Protein AF-A0A832N5C5-F1 (afdb_monomer_lite)

Radius of gyration: 15.68 Å; chains: 1; bounding box: 38×42×43 Å

Foldseek 3Di:
DKKKWFAALVGHIDIDDDDDDPVQWDDPDPFKIKGWPDPDPPPCVRVNRLVNPQWMKIWDADLVVLKIKIFTDGWDWDADPVRTIMIITGGPDMDIDDSPPRHRDDDPVPDDDD

Secondary structure (DSSP, 8-state):
-EEEEEE-TT--EEEEEE--STTSEEE-SSSEEEEE--TTS---HHHHHHHH--EEEEEEEETTTTEEEEEEEEEEEEE-TTS-EEEEEEEEEEEE--STTPPPPPPGGG----

Structure (mmCIF, N/CA/C/O backbone):
data_AF-A0A832N5C5-F1
#
_entry.id   AF-A0A832N5C5-F1
#
loop_
_atom_site.group_PDB
_atom_site.id
_atom_site.type_symbol
_atom_site.label_atom_id
_atom_site.label_alt_id
_atom_site.label_comp_id
_atom_site.label_asym_id
_atom_site.label_entity_id
_atom_site.label_seq_id
_atom_site.pdbx_PDB_ins_code
_atom_site.Cartn_x
_atom_site.Cartn_y
_atom_site.Cartn_z
_atom_site.occupancy
_atom_site.B_iso_or_equiv
_atom_site.auth_seq_id
_atom_site.auth_comp_id
_atom_site.auth_asym_id
_atom_site.auth_atom_id
_atom_site.pdbx_PDB_model_num
ATOM 1 N N . SER A 1 1 ? 9.152 5.551 -1.807 1.00 88.25 1 SER A N 1
ATOM 2 C CA . SER A 1 1 ? 7.680 5.691 -1.795 1.00 88.25 1 SER A CA 1
ATOM 3 C C . SER A 1 1 ? 7.051 4.481 -2.460 1.00 88.25 1 SER A C 1
ATOM 5 O O . SER A 1 1 ? 7.752 3.716 -3.113 1.00 88.25 1 SER A O 1
ATOM 7 N N . VAL A 1 2 ? 5.744 4.307 -2.302 1.00 93.06 2 VAL A N 1
ATOM 8 C CA . VAL A 1 2 ? 4.939 3.252 -2.927 1.00 93.06 2 VAL A CA 1
ATOM 9 C C . VAL A 1 2 ? 3.652 3.856 -3.479 1.00 93.06 2 VAL A C 1
ATOM 11 O O . VAL A 1 2 ? 3.242 4.939 -3.064 1.00 93.06 2 VAL A O 1
ATOM 14 N N . TYR A 1 3 ? 2.992 3.152 -4.388 1.00 95.38 3 TYR A N 1
ATOM 15 C CA . TYR A 1 3 ? 1.613 3.436 -4.768 1.00 95.38 3 TYR A CA 1
ATOM 16 C C . TYR A 1 3 ? 0.733 2.355 -4.158 1.00 95.38 3 TYR A C 1
ATOM 18 O O . TYR A 1 3 ? 0.948 1.165 -4.391 1.00 95.38 3 TYR A O 1
ATOM 26 N N . PHE A 1 4 ? -0.226 2.782 -3.350 1.00 96.19 4 PHE A N 1
ATOM 27 C CA . PHE A 1 4 ? -1.102 1.916 -2.588 1.00 96.19 4 PHE A CA 1
ATOM 28 C C . PHE A 1 4 ? -2.498 1.923 -3.198 1.00 96.19 4 PHE A C 1
ATOM 30 O O . PHE A 1 4 ? -3.165 2.958 -3.241 1.00 96.19 4 PHE A O 1
ATOM 37 N N . GLY A 1 5 ? -2.899 0.766 -3.711 1.00 97.19 5 GLY A N 1
ATOM 38 C CA . GLY A 1 5 ? -4.211 0.498 -4.272 1.00 97.19 5 GLY A CA 1
ATOM 39 C C . GLY A 1 5 ? -5.110 -0.195 -3.255 1.00 97.19 5 GLY A C 1
ATOM 40 O O . GLY A 1 5 ? -4.702 -1.149 -2.597 1.00 97.19 5 GLY A O 1
ATOM 41 N N . THR A 1 6 ? -6.347 0.267 -3.171 1.00 97.50 6 THR A N 1
ATOM 42 C CA . THR A 1 6 ? -7.437 -0.320 -2.377 1.00 97.50 6 THR A CA 1
ATOM 43 C C . THR A 1 6 ? -8.696 -0.344 -3.236 1.00 97.50 6 THR A C 1
ATOM 45 O O . THR A 1 6 ? -8.735 0.302 -4.286 1.00 97.50 6 THR A O 1
ATOM 48 N N . ALA A 1 7 ? -9.729 -1.057 -2.807 1.00 98.00 7 ALA A N 1
ATOM 49 C CA . ALA A 1 7 ? -11.027 -1.006 -3.463 1.00 98.00 7 ALA A CA 1
ATOM 50 C C . ALA A 1 7 ? -12.143 -0.953 -2.425 1.00 98.00 7 ALA A C 1
ATOM 52 O O . ALA A 1 7 ? -11.980 -1.496 -1.335 1.00 98.00 7 ALA A O 1
ATOM 53 N N . SER A 1 8 ? -13.267 -0.331 -2.772 1.00 97.38 8 SER A N 1
ATOM 54 C CA . SER A 1 8 ? -14.480 -0.416 -1.954 1.00 97.38 8 SER A CA 1
ATOM 55 C C . SER A 1 8 ? -15.016 -1.853 -1.911 1.00 97.38 8 SER A C 1
ATOM 57 O O . SER A 1 8 ? -14.544 -2.737 -2.641 1.00 97.38 8 SER A O 1
ATOM 59 N N . ARG A 1 9 ? -16.046 -2.095 -1.099 1.00 97.56 9 ARG A N 1
ATOM 60 C CA . ARG A 1 9 ? -16.781 -3.368 -1.039 1.00 97.56 9 ARG A CA 1
ATOM 61 C C . ARG A 1 9 ? -17.301 -3.807 -2.408 1.00 97.56 9 ARG A C 1
ATOM 63 O O . ARG A 1 9 ? -17.203 -4.984 -2.741 1.00 97.56 9 ARG A O 1
ATOM 70 N N . ASP A 1 10 ? -17.783 -2.860 -3.209 1.00 97.62 10 ASP A N 1
ATOM 71 C CA . ASP A 1 10 ? -18.334 -3.119 -4.547 1.00 97.62 10 ASP A CA 1
ATOM 72 C C . ASP A 1 10 ? -17.240 -3.218 -5.629 1.00 97.62 10 ASP A C 1
ATOM 74 O O . ASP A 1 10 ? -17.524 -3.433 -6.805 1.00 97.62 10 ASP A O 1
ATOM 78 N N . GLY A 1 11 ? -15.969 -3.079 -5.240 1.00 96.19 11 GLY A N 1
ATOM 79 C CA . GLY A 1 11 ? -14.823 -3.234 -6.128 1.00 96.19 11 GLY A CA 1
ATOM 80 C C . GLY A 1 11 ? -14.392 -1.961 -6.854 1.00 96.19 11 GLY A C 1
ATOM 81 O O . GLY A 1 11 ? -13.548 -2.055 -7.742 1.00 96.19 11 GLY A O 1
ATOM 82 N N . GLN A 1 12 ? -14.902 -0.778 -6.484 1.00 97.56 12 GLN A N 1
ATOM 83 C CA . GLN A 1 12 ? -14.444 0.494 -7.055 1.00 97.56 12 GLN A CA 1
ATOM 84 C C . GLN A 1 12 ? -12.974 0.732 -6.667 1.00 97.56 12 GLN A C 1
ATOM 86 O O . GLN A 1 12 ? -12.692 0.910 -5.477 1.00 97.56 12 GLN A O 1
ATOM 91 N N . PRO A 1 13 ? -12.023 0.753 -7.622 1.00 97.12 13 PRO A N 1
ATOM 92 C CA . PRO A 1 13 ? -10.612 0.908 -7.302 1.00 97.12 13 PRO A CA 1
ATOM 93 C C . PRO A 1 13 ? -10.270 2.348 -6.917 1.00 97.12 13 PRO A C 1
ATOM 95 O O . PRO A 1 13 ? -10.823 3.312 -7.452 1.00 97.12 13 PRO A O 1
ATOM 98 N N . TYR A 1 14 ? -9.285 2.477 -6.033 1.00 95.69 14 TYR A N 1
ATOM 99 C CA . TYR A 1 14 ? -8.686 3.737 -5.623 1.00 95.69 14 TYR A CA 1
ATOM 100 C C . TYR A 1 14 ? -7.182 3.559 -5.403 1.00 95.69 14 TYR A C 1
ATOM 102 O O . TYR A 1 14 ? -6.757 2.568 -4.808 1.00 95.69 14 TYR A O 1
ATOM 110 N N . ILE A 1 15 ? -6.371 4.516 -5.859 1.00 95.38 15 ILE A N 1
ATOM 111 C CA . ILE A 1 15 ? -4.911 4.468 -5.736 1.00 95.38 15 ILE A CA 1
ATOM 112 C C . ILE A 1 15 ? -4.357 5.785 -5.208 1.00 95.38 15 ILE A C 1
ATOM 114 O O . ILE A 1 15 ? -4.828 6.863 -5.566 1.00 95.38 15 ILE A O 1
ATOM 118 N N . GLN A 1 16 ? -3.316 5.690 -4.386 1.00 91.81 16 GLN A N 1
ATOM 119 C CA . GLN A 1 16 ? -2.618 6.854 -3.866 1.00 91.81 16 GLN A CA 1
ATOM 120 C C . GLN A 1 16 ? -1.115 6.606 -3.714 1.00 91.81 16 GLN A C 1
ATOM 122 O O . GLN A 1 16 ? -0.683 5.533 -3.299 1.00 91.81 16 GLN A O 1
ATOM 127 N N . HIS A 1 17 ? -0.309 7.630 -3.998 1.00 91.56 17 HIS A N 1
ATOM 128 C CA . HIS A 1 17 ? 1.107 7.647 -3.633 1.00 91.56 17 HIS A CA 1
ATOM 129 C C . HIS A 1 17 ? 1.280 7.828 -2.120 1.00 91.56 17 HIS A C 1
ATOM 131 O O . HIS A 1 17 ? 0.667 8.703 -1.505 1.00 91.56 17 HIS A O 1
ATOM 137 N N . ARG A 1 18 ? 2.128 6.990 -1.526 1.00 90.25 18 ARG A N 1
ATOM 138 C CA . ARG A 1 18 ? 2.532 7.045 -0.122 1.00 90.25 18 ARG A CA 1
ATOM 139 C C . ARG A 1 18 ? 4.051 7.118 -0.053 1.00 90.25 18 ARG A C 1
ATOM 141 O O . ARG A 1 18 ? 4.763 6.292 -0.627 1.00 90.25 18 ARG A O 1
ATOM 148 N N . GLY A 1 19 ? 4.563 8.119 0.643 1.00 88.94 19 GLY A N 1
ATOM 149 C CA . GLY A 1 19 ? 5.991 8.333 0.823 1.00 88.94 19 GLY A CA 1
ATOM 150 C C . GLY A 1 19 ? 6.291 8.810 2.232 1.00 88.94 19 GLY A C 1
ATOM 151 O O . GLY A 1 19 ? 5.411 9.300 2.932 1.00 88.94 19 GLY A O 1
ATOM 152 N N . GLY A 1 20 ? 7.544 8.655 2.629 1.00 89.06 20 GLY A N 1
ATOM 153 C CA . GLY A 1 20 ? 8.043 9.089 3.921 1.00 89.06 20 GLY A CA 1
ATOM 154 C C . GLY A 1 20 ? 9.568 9.004 3.971 1.00 89.06 20 GLY A C 1
ATOM 155 O O . GLY A 1 20 ? 10.181 8.588 2.979 1.00 89.06 20 GLY A O 1
ATOM 156 N N . PRO A 1 21 ? 10.173 9.405 5.101 1.00 91.19 21 PRO A N 1
ATOM 157 C CA . PRO A 1 21 ? 11.619 9.345 5.312 1.00 91.19 21 PRO A CA 1
ATOM 158 C C . PRO A 1 21 ? 12.149 7.899 5.256 1.00 91.19 21 PRO A C 1
ATOM 160 O O . PRO A 1 21 ? 11.363 6.954 5.322 1.00 91.19 21 PRO A O 1
ATOM 163 N N . PRO A 1 22 ? 13.472 7.682 5.151 1.00 91.00 22 PRO A N 1
ATOM 164 C CA . PRO A 1 22 ? 14.057 6.344 5.252 1.00 91.00 22 PRO A CA 1
ATOM 165 C C . PRO A 1 22 ? 13.504 5.555 6.452 1.00 91.00 22 PRO A C 1
ATOM 167 O O . PRO A 1 22 ? 13.366 6.097 7.545 1.00 91.00 22 PRO A O 1
ATOM 170 N N . GLY A 1 23 ? 13.144 4.287 6.232 1.00 90.19 23 GLY A N 1
ATOM 171 C CA . GLY A 1 23 ? 12.451 3.457 7.229 1.00 90.19 23 GLY A CA 1
ATOM 172 C C . GLY A 1 23 ? 10.917 3.550 7.209 1.00 90.19 23 GLY A C 1
ATOM 173 O O . GLY A 1 23 ? 10.264 2.854 7.986 1.00 90.19 23 GLY A O 1
ATOM 174 N N . PHE A 1 24 ? 10.335 4.353 6.304 1.00 92.94 24 PHE A N 1
ATOM 175 C CA . PHE A 1 24 ? 8.879 4.465 6.117 1.00 92.94 24 PHE A CA 1
ATOM 176 C C . PHE A 1 24 ? 8.198 3.125 5.803 1.00 92.94 24 PHE A C 1
ATOM 178 O O . PHE A 1 24 ? 7.064 2.919 6.222 1.00 92.94 24 PHE A O 1
ATOM 185 N N . LEU A 1 25 ? 8.875 2.261 5.041 1.00 94.56 25 LEU A N 1
ATOM 186 C CA . LEU A 1 25 ? 8.447 0.915 4.674 1.00 94.56 25 LEU A CA 1
ATOM 187 C C . LEU A 1 25 ? 9.393 -0.075 5.348 1.00 94.56 25 LEU A C 1
ATOM 189 O O . LEU A 1 25 ? 10.613 0.066 5.249 1.00 94.56 25 LEU A O 1
ATOM 193 N N . GLN A 1 26 ? 8.824 -1.077 6.000 1.00 95.25 26 GLN A N 1
ATOM 194 C CA . GLN A 1 26 ? 9.529 -2.102 6.749 1.00 95.25 26 GLN A CA 1
ATOM 195 C C . GLN A 1 26 ? 9.046 -3.479 6.310 1.00 95.25 26 GLN A C 1
ATOM 197 O O . GLN A 1 26 ? 7.872 -3.678 5.998 1.00 95.25 26 GLN A O 1
ATOM 202 N N . ILE A 1 27 ? 9.967 -4.434 6.297 1.00 96.62 27 ILE A N 1
ATOM 203 C CA . ILE A 1 27 ? 9.663 -5.850 6.115 1.00 96.62 27 ILE A CA 1
ATOM 204 C C . ILE A 1 27 ? 9.587 -6.433 7.522 1.00 96.62 27 ILE A C 1
ATOM 206 O O . ILE A 1 27 ? 10.590 -6.420 8.233 1.00 96.62 27 ILE A O 1
ATOM 210 N N . LEU A 1 28 ? 8.402 -6.880 7.939 1.00 97.12 28 LEU A N 1
ATOM 211 C CA . LEU A 1 28 ? 8.216 -7.476 9.265 1.00 97.12 28 LEU A CA 1
ATOM 212 C C . LEU A 1 28 ? 8.556 -8.969 9.249 1.00 97.12 28 LEU A C 1
ATOM 214 O O . LEU A 1 28 ? 9.165 -9.475 10.186 1.00 97.12 28 LEU A O 1
ATOM 218 N N . ASP A 1 29 ? 8.188 -9.657 8.167 1.00 97.44 29 ASP A N 1
ATOM 219 C CA . ASP A 1 29 ? 8.496 -11.066 7.930 1.00 97.44 29 ASP A CA 1
ATOM 220 C C . ASP A 1 29 ? 8.463 -11.394 6.420 1.00 97.44 29 ASP A C 1
ATOM 222 O O . ASP A 1 29 ? 8.325 -10.508 5.575 1.00 97.44 29 ASP A O 1
ATOM 226 N N . ALA A 1 30 ? 8.587 -12.678 6.063 1.00 96.19 30 ALA A N 1
ATOM 227 C CA . ALA A 1 30 ? 8.638 -13.152 4.676 1.00 96.19 30 ALA A CA 1
ATOM 228 C C . ALA A 1 30 ? 7.393 -12.824 3.822 1.00 96.19 30 ALA A C 1
ATOM 230 O O . ALA A 1 30 ? 7.461 -12.886 2.593 1.00 96.19 30 ALA A O 1
ATOM 231 N N . ARG A 1 31 ? 6.250 -12.520 4.444 1.00 97.50 31 ARG A N 1
ATOM 232 C CA . ARG A 1 31 ? 4.977 -12.208 3.780 1.00 97.50 31 ARG A CA 1
ATOM 233 C C . ARG A 1 31 ? 4.315 -10.935 4.297 1.00 97.50 31 ARG A C 1
ATOM 235 O O . ARG A 1 31 ? 3.255 -10.592 3.786 1.00 97.50 31 ARG A O 1
ATOM 242 N N . THR A 1 32 ? 4.908 -10.220 5.244 1.00 97.69 32 THR A N 1
ATOM 243 C CA . THR A 1 32 ? 4.291 -9.031 5.836 1.00 97.69 32 THR A CA 1
ATOM 244 C C . THR A 1 32 ? 5.176 -7.808 5.655 1.00 97.69 32 THR A C 1
ATOM 246 O O . THR A 1 32 ? 6.311 -7.748 6.132 1.00 97.69 32 THR A O 1
ATOM 249 N N . LEU A 1 33 ? 4.620 -6.795 4.996 1.00 97.62 33 LEU A N 1
ATOM 250 C CA . LEU A 1 33 ? 5.179 -5.451 4.925 1.00 97.62 33 LEU A CA 1
ATOM 251 C C . LEU A 1 33 ? 4.411 -4.534 5.874 1.00 97.62 33 LEU A C 1
ATOM 253 O O . LEU A 1 33 ? 3.219 -4.724 6.111 1.00 97.62 33 LEU A O 1
ATOM 257 N N . MET A 1 34 ? 5.075 -3.498 6.365 1.00 96.19 34 MET A N 1
ATOM 258 C CA . MET A 1 34 ? 4.448 -2.426 7.124 1.00 96.19 34 MET A CA 1
ATOM 259 C C . MET A 1 34 ? 4.907 -1.082 6.590 1.00 96.19 34 MET A C 1
ATOM 261 O O . MET A 1 34 ? 6.087 -0.907 6.300 1.00 96.19 34 MET A O 1
ATOM 265 N N . PHE A 1 35 ? 3.996 -0.124 6.464 1.00 94.75 35 PHE A N 1
ATOM 266 C CA . PHE A 1 35 ? 4.391 1.257 6.219 1.00 94.75 35 PHE A CA 1
ATOM 267 C C . PHE A 1 35 ? 3.548 2.255 6.998 1.00 94.75 35 PHE A C 1
ATOM 269 O O . PHE A 1 35 ? 2.373 2.024 7.282 1.00 94.75 35 PHE A O 1
ATOM 276 N N . PHE A 1 36 ? 4.155 3.390 7.329 1.00 91.38 36 PHE A N 1
ATOM 277 C CA . PHE A 1 36 ? 3.479 4.461 8.055 1.00 91.38 36 PHE A CA 1
ATOM 278 C C . PHE A 1 36 ? 2.487 5.214 7.159 1.00 91.38 36 PHE A C 1
ATOM 280 O O . P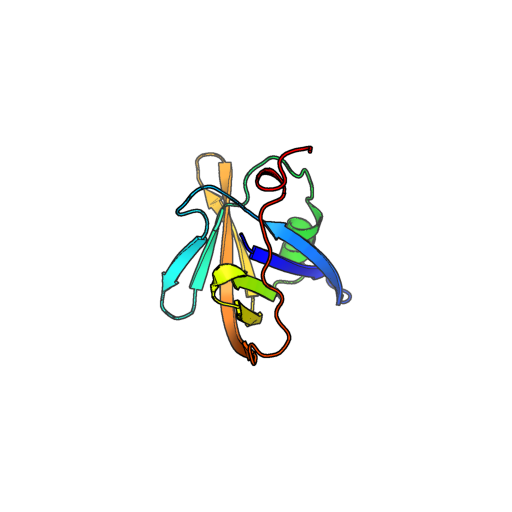HE A 1 36 ? 2.808 5.607 6.033 1.00 91.38 36 PHE A O 1
ATOM 287 N N . ASP A 1 37 ? 1.286 5.460 7.684 1.00 87.31 37 ASP A N 1
ATOM 288 C CA . ASP A 1 37 ? 0.272 6.331 7.084 1.00 87.31 37 ASP A CA 1
ATOM 289 C C . ASP A 1 37 ? 0.371 7.739 7.690 1.00 87.31 37 ASP A C 1
ATOM 291 O O . ASP A 1 37 ? -0.428 8.139 8.549 1.00 87.31 37 ASP A O 1
ATOM 295 N N . TYR A 1 38 ? 1.398 8.479 7.256 1.00 81.69 38 TYR A N 1
ATOM 296 C CA . TYR A 1 38 ? 1.664 9.826 7.755 1.00 81.69 38 T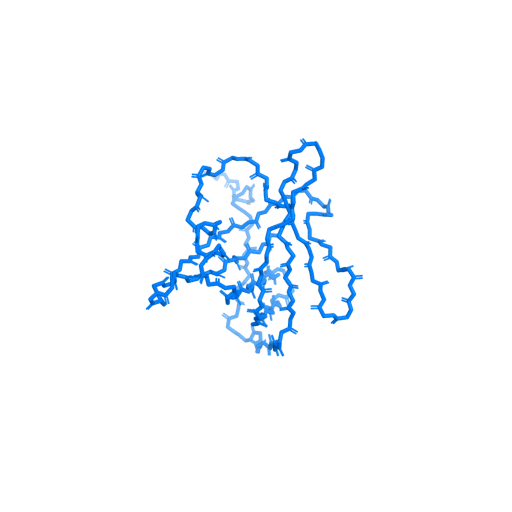YR A CA 1
ATOM 297 C C . TYR A 1 38 ? 0.486 10.785 7.501 1.00 81.69 38 TYR A C 1
ATOM 299 O O . TYR A 1 38 ? -0.107 10.787 6.413 1.00 81.69 38 TYR A O 1
ATOM 307 N N . PRO A 1 39 ? 0.153 11.639 8.485 1.00 67.75 39 PRO A N 1
ATOM 308 C CA . PRO A 1 39 ? -0.818 12.706 8.299 1.00 67.75 39 PRO A CA 1
ATOM 309 C C . PRO A 1 39 ? -0.299 13.713 7.264 1.00 67.75 39 PRO A C 1
ATOM 311 O O . PRO A 1 39 ? 0.888 14.013 7.202 1.00 67.75 39 PRO A O 1
ATOM 314 N N . GLY A 1 40 ? -1.200 14.235 6.434 1.00 66.06 40 GLY A N 1
ATOM 315 C CA . GLY A 1 40 ? -0.852 15.209 5.391 1.00 66.06 40 GLY A CA 1
ATOM 316 C C . GLY A 1 40 ? -1.780 15.154 4.184 1.00 66.06 40 GLY A C 1
ATOM 317 O O . GLY A 1 40 ? -2.096 16.188 3.610 1.00 66.06 40 GLY A O 1
ATOM 318 N N . ASN A 1 41 ? -2.326 13.973 3.874 1.00 57.84 41 ASN A N 1
ATOM 319 C CA . ASN A 1 41 ? -3.165 13.814 2.685 1.00 57.84 41 ASN A CA 1
ATOM 320 C C . ASN A 1 41 ? -4.679 13.899 2.932 1.00 57.84 41 ASN A C 1
ATOM 322 O O . ASN A 1 41 ? -5.412 13.987 1.962 1.00 57.84 41 ASN A O 1
ATOM 326 N N . LYS A 1 42 ? -5.198 13.894 4.172 1.00 58.03 42 LYS A N 1
ATOM 327 C CA . LYS A 1 42 ? -6.659 13.897 4.481 1.00 58.03 42 LYS A CA 1
ATOM 328 C C . LYS A 1 42 ? -7.511 12.874 3.685 1.00 58.03 42 LYS A C 1
ATOM 330 O O . LYS A 1 42 ? -8.737 12.945 3.712 1.00 58.03 42 LYS A O 1
ATOM 335 N N . GLN A 1 43 ? -6.906 11.911 2.986 1.00 65.12 43 GLN A N 1
ATOM 336 C CA . GLN A 1 43 ? -7.626 10.968 2.132 1.00 65.12 43 GLN A CA 1
ATOM 337 C C . GLN A 1 43 ? -7.950 9.716 2.948 1.00 65.12 43 GLN A C 1
ATOM 339 O O . GLN A 1 43 ? -7.163 8.775 3.030 1.00 65.12 43 GLN A O 1
ATOM 344 N N . TYR A 1 44 ? -9.127 9.736 3.574 1.00 82.00 44 TYR A N 1
ATOM 345 C CA . TYR A 1 44 ? -9.681 8.623 4.351 1.00 82.00 44 TYR A CA 1
ATOM 346 C C . TYR A 1 44 ? -10.259 7.503 3.477 1.00 82.00 44 TYR A C 1
ATOM 348 O O . TYR A 1 44 ? -10.671 6.481 4.010 1.00 82.00 44 TYR A O 1
ATOM 356 N N . ILE A 1 45 ? -10.254 7.661 2.147 1.00 91.50 45 ILE A N 1
ATOM 357 C CA . ILE A 1 45 ? -10.819 6.684 1.207 1.00 91.50 45 ILE A CA 1
ATOM 358 C C . ILE A 1 45 ? -10.144 5.322 1.366 1.00 91.50 45 ILE A C 1
ATOM 360 O O . ILE A 1 45 ? -10.836 4.329 1.537 1.00 91.50 45 ILE A O 1
ATOM 364 N N . SER A 1 46 ? -8.807 5.257 1.388 1.00 93.25 46 SER A N 1
ATOM 365 C CA . SER A 1 46 ? -8.110 3.980 1.594 1.00 93.25 46 SER A CA 1
ATOM 366 C C . SER A 1 46 ? -8.459 3.338 2.937 1.00 93.25 46 SER A C 1
ATOM 368 O O . SER A 1 46 ? -8.615 2.129 2.997 1.00 93.25 46 SER A O 1
ATOM 370 N N . LEU A 1 47 ? -8.615 4.126 4.004 1.00 92.19 47 LEU A N 1
ATOM 371 C CA . LEU A 1 47 ? -8.962 3.597 5.327 1.00 92.19 47 LEU A CA 1
ATOM 372 C C . LEU A 1 47 ? -10.401 3.071 5.359 1.00 92.19 47 LEU A C 1
ATOM 374 O O . LEU A 1 47 ? -10.633 1.988 5.885 1.00 92.19 47 LEU A O 1
ATOM 378 N N . GLY A 1 48 ? -11.339 3.807 4.755 1.00 93.62 48 GLY A N 1
ATOM 379 C CA . GLY A 1 48 ? -12.725 3.372 4.589 1.00 93.62 48 GLY A CA 1
ATOM 380 C C . GLY A 1 48 ? -12.820 2.095 3.758 1.00 93.62 48 GLY A C 1
ATOM 381 O O . GLY A 1 48 ? -13.431 1.132 4.202 1.00 93.62 48 GLY A O 1
ATOM 382 N N . ASN A 1 49 ? -12.122 2.049 2.620 1.00 96.44 49 ASN A N 1
ATOM 383 C CA . ASN A 1 49 ? -12.028 0.859 1.778 1.00 96.44 49 ASN A CA 1
ATOM 384 C C . ASN A 1 49 ? -11.509 -0.350 2.568 1.00 96.44 49 ASN A C 1
ATOM 386 O O . ASN A 1 49 ? -12.133 -1.400 2.534 1.00 96.44 49 ASN A O 1
ATOM 390 N N . LEU A 1 50 ? -10.408 -0.213 3.319 1.00 96.00 50 LEU A N 1
ATOM 391 C CA . LEU A 1 50 ? -9.842 -1.326 4.096 1.00 96.00 50 LEU A CA 1
ATOM 392 C C . LEU A 1 50 ? -10.744 -1.798 5.242 1.00 96.00 50 LEU A C 1
ATOM 394 O O . LEU A 1 50 ? -10.652 -2.959 5.637 1.00 96.00 50 LEU A O 1
ATOM 398 N N . ALA A 1 51 ? -11.613 -0.929 5.764 1.00 95.19 51 ALA A N 1
ATOM 399 C CA . ALA A 1 51 ? -12.583 -1.312 6.785 1.00 95.19 51 ALA A CA 1
ATOM 400 C C . ALA A 1 51 ? -13.673 -2.258 6.243 1.00 95.19 51 ALA A C 1
ATOM 402 O O . ALA A 1 51 ? -14.232 -3.038 7.010 1.00 95.19 51 ALA A O 1
ATOM 403 N N . GLU A 1 52 ? -13.962 -2.221 4.937 1.00 97.06 52 GLU A N 1
ATOM 404 C CA . GLU A 1 52 ? -14.998 -3.050 4.297 1.00 97.06 52 GLU A CA 1
ATOM 405 C C . GLU A 1 52 ? -14.456 -4.100 3.312 1.00 97.06 52 GLU A C 1
ATOM 407 O O . GLU A 1 52 ? -15.117 -5.105 3.046 1.00 97.06 52 GLU A O 1
ATOM 412 N N . ASN A 1 53 ? -13.256 -3.896 2.772 1.00 98.06 53 ASN A N 1
ATOM 413 C CA . ASN A 1 53 ? -12.606 -4.762 1.799 1.00 98.06 53 ASN A CA 1
ATOM 414 C C . ASN A 1 53 ? -11.084 -4.781 2.035 1.00 98.06 53 ASN A C 1
ATOM 416 O O . ASN A 1 53 ? -10.383 -3.828 1.691 1.00 98.06 53 ASN A O 1
ATOM 420 N N . PRO A 1 54 ? -10.527 -5.890 2.553 1.00 98.06 54 PRO A N 1
ATOM 421 C CA . PRO A 1 54 ? -9.108 -5.953 2.876 1.00 98.06 54 PRO A CA 1
ATOM 422 C C . PRO A 1 54 ? -8.215 -6.092 1.638 1.00 98.06 54 PRO A C 1
ATOM 424 O O . PRO A 1 54 ? -6.999 -6.029 1.783 1.00 98.06 54 PRO A O 1
ATOM 427 N N . LYS A 1 55 ? -8.759 -6.333 0.434 1.00 98.44 55 LYS A N 1
ATOM 428 C CA . LYS A 1 55 ? -7.942 -6.54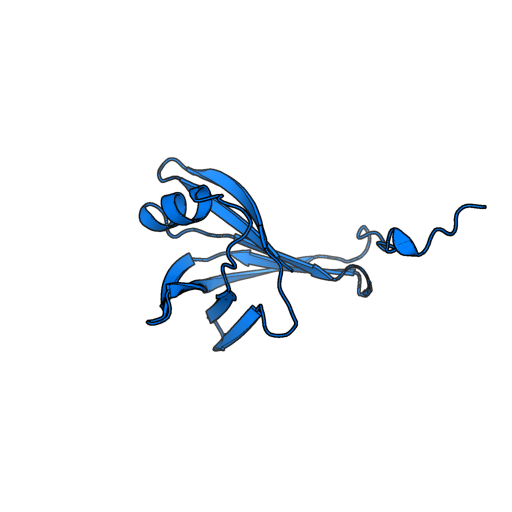2 -0.770 1.00 98.44 55 LYS A CA 1
ATOM 429 C C . LYS A 1 55 ? -7.193 -5.267 -1.135 1.00 98.44 55 LYS A C 1
ATOM 431 O O . LYS A 1 55 ? -7.784 -4.198 -1.291 1.00 98.44 55 LYS A O 1
ATOM 436 N N . ALA A 1 56 ? -5.890 -5.406 -1.333 1.00 98.06 56 ALA A N 1
ATOM 437 C CA . ALA A 1 56 ? -5.016 -4.287 -1.609 1.00 98.06 56 ALA A CA 1
ATOM 438 C C . ALA A 1 56 ? -3.908 -4.644 -2.605 1.00 98.06 56 ALA A C 1
ATOM 440 O O . ALA A 1 56 ? -3.570 -5.807 -2.844 1.00 98.06 56 ALA A O 1
ATOM 441 N N . PHE A 1 57 ? -3.331 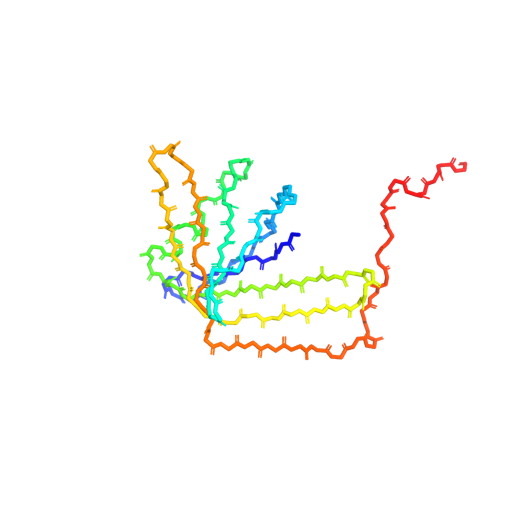-3.596 -3.184 1.00 98.00 57 PHE A N 1
ATOM 442 C CA . PHE A 1 57 ? -2.229 -3.674 -4.127 1.00 98.00 57 PHE A CA 1
ATOM 443 C C . PHE A 1 57 ? -1.122 -2.709 -3.721 1.00 98.00 57 PHE A C 1
ATOM 445 O O . PHE A 1 57 ? -1.389 -1.551 -3.404 1.00 98.00 57 PHE A O 1
ATOM 452 N N . LEU A 1 58 ? 0.126 -3.162 -3.779 1.00 97.12 58 LEU A N 1
ATOM 453 C CA . LEU A 1 58 ? 1.288 -2.289 -3.661 1.00 97.12 58 LEU A CA 1
ATOM 454 C C . LEU A 1 58 ? 2.087 -2.325 -4.954 1.00 97.12 58 LEU A C 1
ATOM 456 O O . LEU A 1 58 ? 2.508 -3.384 -5.418 1.00 97.12 58 LEU A O 1
ATOM 460 N N . PHE A 1 59 ? 2.331 -1.144 -5.508 1.00 96.56 59 PHE A N 1
ATOM 461 C CA . PHE A 1 59 ? 3.229 -0.948 -6.633 1.00 96.56 59 PHE A CA 1
ATOM 462 C C . PHE A 1 59 ? 4.431 -0.129 -6.183 1.00 96.56 59 PHE A C 1
ATOM 464 O O . PHE A 1 59 ? 4.292 0.979 -5.658 1.00 96.56 59 PHE A O 1
ATOM 471 N N . MET A 1 60 ? 5.622 -0.673 -6.402 1.00 93.19 60 MET A N 1
ATOM 472 C CA . MET A 1 60 ? 6.884 -0.028 -6.060 1.00 93.19 60 MET A CA 1
ATOM 473 C C . MET A 1 60 ? 7.724 0.145 -7.313 1.00 93.19 60 MET A C 1
ATOM 475 O O . MET A 1 60 ? 7.820 -0.771 -8.129 1.00 93.19 60 MET A O 1
ATOM 479 N N . MET A 1 61 ? 8.323 1.323 -7.450 1.00 91.38 61 MET A N 1
ATOM 480 C CA . MET A 1 61 ? 9.104 1.717 -8.613 1.00 91.38 61 MET A CA 1
ATOM 481 C C . MET A 1 61 ? 10.411 2.345 -8.146 1.00 91.38 61 MET A C 1
ATOM 483 O O . MET A 1 61 ? 10.406 3.359 -7.452 1.00 91.38 61 MET A O 1
ATOM 487 N N . ASP A 1 62 ? 11.513 1.736 -8.553 1.00 88.88 62 ASP A N 1
ATOM 488 C CA . ASP A 1 62 ? 12.862 2.272 -8.458 1.00 88.88 62 ASP A CA 1
ATOM 489 C C . ASP A 1 62 ? 13.306 2.695 -9.863 1.00 88.88 62 ASP A C 1
ATOM 491 O O . ASP A 1 62 ? 13.682 1.868 -10.701 1.00 88.88 62 ASP A O 1
ATOM 495 N N . TYR A 1 63 ? 13.168 3.989 -10.153 1.00 86.44 63 TYR A N 1
ATOM 496 C CA . TYR A 1 63 ? 13.497 4.549 -11.462 1.00 86.44 63 TYR A CA 1
ATOM 497 C C . TYR A 1 63 ? 14.991 4.452 -11.805 1.00 86.44 63 TYR A C 1
ATOM 499 O O . TYR A 1 63 ? 15.274 4.007 -12.918 1.00 86.44 63 TYR A O 1
ATOM 507 N N . PRO A 1 64 ? 15.940 4.782 -10.900 1.00 85.44 64 PRO A N 1
ATOM 508 C CA . PRO A 1 64 ? 17.369 4.585 -11.148 1.00 85.44 64 PRO A CA 1
ATOM 509 C C . PRO A 1 64 ? 17.741 3.174 -11.612 1.00 85.44 64 PRO A C 1
ATOM 511 O O . PRO A 1 64 ? 18.454 3.020 -12.603 1.00 85.44 64 PRO A O 1
ATOM 514 N N . THR A 1 65 ? 17.238 2.132 -10.940 1.00 87.88 65 THR A N 1
ATOM 515 C CA . THR A 1 65 ? 17.570 0.741 -11.313 1.00 87.88 65 THR A CA 1
ATOM 516 C C . THR A 1 65 ? 16.611 0.137 -12.338 1.00 87.88 65 THR A C 1
ATOM 518 O O . THR A 1 65 ? 16.800 -1.004 -12.776 1.00 87.88 65 THR A O 1
ATOM 521 N N . LYS A 1 66 ? 15.584 0.895 -12.743 1.00 90.69 66 LYS A N 1
ATOM 522 C CA . LYS A 1 66 ? 14.480 0.447 -13.601 1.00 90.69 66 LYS A CA 1
ATOM 523 C C . LYS A 1 66 ? 13.817 -0.825 -13.077 1.00 90.69 66 LYS A C 1
ATOM 525 O O . LYS A 1 66 ? 13.474 -1.725 -13.849 1.00 90.69 66 LYS A O 1
ATOM 530 N N . THR A 1 67 ? 13.643 -0.905 -11.765 1.00 90.06 67 THR A N 1
ATOM 531 C CA . THR A 1 67 ? 13.040 -2.064 -11.108 1.00 90.06 67 THR A CA 1
ATOM 532 C C . THR A 1 67 ? 11.646 -1.708 -10.635 1.00 90.06 67 THR A C 1
ATOM 534 O O . THR A 1 67 ? 11.427 -0.665 -10.026 1.00 90.06 67 THR A O 1
ATOM 537 N N . ARG A 1 68 ? 10.684 -2.590 -10.904 1.00 92.31 68 ARG A N 1
ATOM 538 C CA . ARG A 1 68 ? 9.341 -2.478 -10.340 1.00 92.31 68 ARG A CA 1
ATOM 539 C C . ARG A 1 68 ? 8.888 -3.795 -9.764 1.00 92.31 68 ARG A C 1
ATOM 541 O O . ARG A 1 68 ? 9.124 -4.843 -10.366 1.00 92.31 68 ARG A O 1
ATOM 548 N N . ILE A 1 69 ? 8.191 -3.706 -8.643 1.00 94.50 69 ILE A N 1
ATOM 549 C CA . ILE A 1 69 ? 7.597 -4.854 -7.971 1.00 94.50 69 ILE A CA 1
ATOM 550 C C . ILE A 1 69 ? 6.127 -4.550 -7.716 1.00 94.50 69 ILE A C 1
ATOM 552 O O . ILE A 1 69 ? 5.758 -3.429 -7.355 1.00 94.50 69 ILE A O 1
ATOM 556 N N . LYS A 1 70 ? 5.294 -5.557 -7.952 1.00 95.81 70 LYS A N 1
ATOM 557 C CA . LYS A 1 70 ? 3.847 -5.525 -7.764 1.00 95.81 70 LYS A CA 1
ATOM 558 C C . LYS A 1 70 ? 3.494 -6.572 -6.724 1.00 95.81 70 LYS A C 1
ATOM 560 O O . LYS A 1 70 ? 3.862 -7.726 -6.912 1.00 95.81 70 LYS A O 1
ATOM 565 N N . PHE A 1 71 ? 2.769 -6.191 -5.683 1.00 97.38 71 PHE A N 1
ATOM 566 C CA . PHE A 1 71 ? 2.271 -7.111 -4.665 1.00 97.38 71 PHE A CA 1
ATOM 567 C C . PHE A 1 71 ? 0.752 -7.085 -4.648 1.00 97.38 71 PHE A C 1
ATOM 569 O O . PHE A 1 71 ? 0.158 -6.018 -4.489 1.00 97.38 71 PHE A O 1
ATOM 576 N N . TRP A 1 72 ? 0.138 -8.256 -4.759 1.00 97.00 72 TRP A N 1
ATOM 577 C CA . TRP A 1 72 ? -1.253 -8.478 -4.386 1.00 97.00 72 TRP A CA 1
ATOM 578 C C . TRP A 1 72 ? -1.329 -9.044 -2.980 1.00 97.00 72 TRP A C 1
ATOM 580 O O . TRP A 1 72 ? -0.504 -9.869 -2.577 1.00 97.00 72 TRP A O 1
ATOM 590 N N . GLY A 1 73 ? -2.363 -8.635 -2.260 1.00 98.06 73 GLY A N 1
ATOM 591 C CA . GLY A 1 73 ? -2.712 -9.290 -1.021 1.00 98.06 73 GLY A CA 1
ATOM 592 C C . GLY A 1 73 ? -3.745 -8.521 -0.233 1.00 98.06 73 GLY A C 1
ATOM 593 O O . GLY A 1 73 ? -4.708 -7.987 -0.792 1.00 98.06 73 GLY A O 1
ATOM 594 N N . ARG A 1 74 ? -3.548 -8.496 1.081 1.00 98.44 74 ARG A N 1
ATOM 595 C CA . ARG A 1 74 ? -4.500 -7.926 2.030 1.00 98.44 74 ARG A CA 1
ATOM 596 C C . ARG A 1 74 ? -3.839 -6.881 2.893 1.00 98.44 74 ARG A C 1
ATOM 598 O O . ARG A 1 74 ? -2.696 -7.066 3.294 1.00 98.44 74 ARG A O 1
ATOM 605 N N . ALA A 1 75 ? -4.563 -5.823 3.217 1.00 97.94 75 ALA A N 1
ATOM 606 C CA . ALA A 1 75 ? -4.080 -4.807 4.127 1.00 97.94 75 ALA A CA 1
ATOM 607 C C . ALA A 1 75 ? -5.058 -4.540 5.270 1.00 97.94 75 ALA A C 1
ATOM 609 O O . ALA A 1 75 ? -6.271 -4.666 5.119 1.00 97.94 75 ALA A O 1
ATOM 610 N N . GLY A 1 76 ? -4.498 -4.161 6.412 1.00 96.38 76 GLY A N 1
ATOM 611 C CA . GLY A 1 76 ? -5.222 -3.704 7.588 1.00 96.38 76 GLY A CA 1
ATOM 612 C C . GLY A 1 76 ? -4.533 -2.489 8.195 1.00 96.38 76 GLY A C 1
ATOM 613 O O . GLY A 1 76 ? -3.381 -2.187 7.873 1.00 96.38 76 GLY A O 1
ATOM 614 N N . VAL A 1 77 ? -5.255 -1.787 9.062 1.00 93.94 77 VAL A N 1
ATOM 615 C CA . VAL A 1 77 ? -4.747 -0.604 9.759 1.00 93.94 77 VAL A CA 1
ATOM 616 C C . VAL A 1 77 ? -4.417 -0.994 11.195 1.00 93.94 77 VAL A C 1
ATOM 618 O O . VAL A 1 77 ? -5.288 -1.460 11.924 1.00 93.94 77 VAL A O 1
ATOM 621 N N . ASP A 1 78 ? -3.164 -0.794 11.582 1.00 92.69 78 ASP A N 1
ATOM 622 C CA . ASP A 1 78 ? -2.695 -0.855 12.964 1.00 92.69 78 ASP A CA 1
ATOM 623 C C . ASP A 1 78 ? -2.616 0.569 13.529 1.00 92.69 78 ASP A C 1
ATOM 625 O O . ASP A 1 78 ? -2.097 1.486 12.880 1.00 92.69 78 ASP A O 1
ATOM 629 N N . PHE A 1 79 ? -3.152 0.754 14.733 1.00 89.69 79 PHE A N 1
ATOM 630 C CA . PHE A 1 79 ? -3.147 2.027 15.444 1.00 89.69 79 PHE A CA 1
ATOM 631 C C . PHE A 1 79 ? -2.207 1.916 16.641 1.00 89.69 79 PHE A C 1
ATOM 633 O O . PHE A 1 79 ? -2.497 1.232 17.622 1.00 89.69 79 PHE A O 1
ATOM 640 N N . GLY A 1 80 ? -1.077 2.615 16.562 1.00 86.88 80 GLY A N 1
ATOM 641 C CA . GLY A 1 80 ? -0.176 2.798 17.689 1.00 86.88 80 GLY A CA 1
ATOM 642 C C . GLY A 1 80 ? -0.851 3.567 18.826 1.00 86.88 80 GLY A C 1
ATOM 643 O O . GLY A 1 80 ? -1.746 4.383 18.604 1.00 86.88 80 GLY A O 1
ATOM 644 N N . GLN A 1 81 ? -0.395 3.330 20.058 1.00 86.50 81 GLN A N 1
ATOM 645 C CA . GLN A 1 81 ? -0.905 4.012 21.258 1.00 86.50 81 GLN A CA 1
ATOM 646 C C . GLN A 1 81 ? -0.716 5.539 21.211 1.00 86.50 81 GLN A C 1
ATOM 648 O O . GLN A 1 81 ? -1.443 6.279 21.863 1.00 86.50 81 GLN A O 1
ATOM 653 N N . ASP A 1 82 ? 0.245 6.002 20.418 1.00 87.06 82 ASP A N 1
ATOM 654 C CA . ASP A 1 82 ? 0.565 7.400 20.135 1.00 87.06 82 ASP A CA 1
ATOM 655 C C . ASP A 1 82 ? -0.310 8.018 19.026 1.00 87.06 82 ASP A C 1
ATOM 657 O O . ASP A 1 82 ? -0.086 9.156 18.616 1.00 87.06 82 ASP A O 1
ATOM 661 N N . GLY A 1 83 ? -1.294 7.276 18.508 1.00 83.56 83 GLY A N 1
ATOM 662 C CA . GLY A 1 83 ? -2.124 7.691 17.377 1.00 83.56 83 GLY A CA 1
ATOM 663 C C . GLY A 1 83 ? -1.451 7.503 16.015 1.00 83.56 83 GLY A C 1
ATOM 664 O O . GLY A 1 83 ? -2.030 7.868 14.987 1.00 83.56 83 GLY A O 1
ATOM 665 N N . THR A 1 84 ? -0.252 6.912 15.972 1.00 87.00 84 THR A N 1
ATOM 666 C CA . THR A 1 84 ? 0.421 6.590 14.715 1.00 87.00 84 THR A CA 1
ATOM 667 C C . THR A 1 84 ? -0.359 5.519 13.966 1.00 87.00 84 THR A C 1
ATOM 669 O O . THR A 1 84 ? -0.642 4.448 14.494 1.00 87.00 84 THR A O 1
ATOM 672 N N . ARG A 1 85 ? -0.671 5.778 12.695 1.00 90.56 85 ARG A N 1
ATOM 673 C CA . ARG A 1 85 ? -1.324 4.798 11.823 1.00 90.56 85 ARG A CA 1
ATOM 674 C C . ARG A 1 85 ? -0.288 4.064 10.995 1.00 90.56 85 AR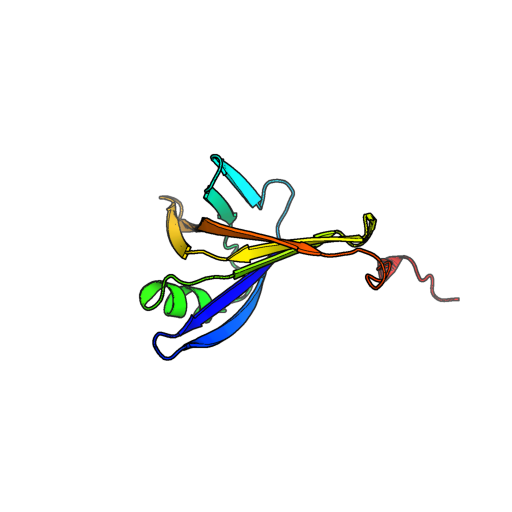G A C 1
ATOM 676 O O . ARG A 1 85 ? 0.572 4.686 10.365 1.00 90.56 85 ARG A O 1
ATOM 683 N N . ARG A 1 86 ? -0.397 2.743 10.967 1.00 93.06 86 ARG A N 1
ATOM 684 C CA . ARG A 1 86 ? 0.449 1.860 10.167 1.00 93.06 86 ARG A CA 1
ATOM 685 C C . ARG A 1 86 ? -0.444 0.994 9.302 1.00 93.06 86 ARG A C 1
ATOM 687 O O . ARG A 1 86 ? -1.478 0.512 9.751 1.00 93.06 86 ARG A O 1
ATOM 694 N N . ILE A 1 87 ? -0.043 0.791 8.059 1.00 95.44 87 ILE A N 1
ATOM 695 C CA . ILE A 1 87 ? -0.673 -0.193 7.190 1.00 95.44 87 ILE A CA 1
ATOM 696 C C . ILE A 1 87 ? 0.150 -1.466 7.278 1.00 95.44 87 ILE A C 1
ATOM 698 O O . ILE A 1 87 ? 1.337 -1.452 6.956 1.00 95.44 87 ILE A O 1
ATOM 702 N N . LEU A 1 88 ? -0.488 -2.554 7.698 1.00 97.62 88 LEU A N 1
ATOM 703 C CA . LEU A 1 88 ? 0.061 -3.902 7.618 1.00 97.62 88 LEU A CA 1
ATOM 704 C C . LEU A 1 88 ? -0.418 -4.523 6.315 1.00 97.62 88 LEU A C 1
ATOM 706 O O . LEU A 1 88 ? -1.621 -4.591 6.084 1.00 97.62 88 LEU A O 1
ATOM 710 N N . PHE A 1 89 ? 0.506 -4.960 5.467 1.00 98.31 89 PHE A N 1
ATOM 711 C CA . PHE A 1 89 ? 0.216 -5.555 4.170 1.00 98.31 89 PHE A CA 1
ATOM 712 C C . PHE A 1 89 ? 0.723 -6.995 4.133 1.00 98.31 89 PHE A C 1
ATOM 714 O O . PHE A 1 89 ? 1.930 -7.237 4.140 1.00 98.31 89 PHE A O 1
ATOM 721 N N . HIS A 1 90 ? -0.200 -7.946 4.053 1.00 98.56 90 HIS A N 1
ATOM 722 C CA . HIS A 1 90 ? 0.086 -9.359 3.869 1.00 98.56 90 HIS A CA 1
ATOM 723 C C . HIS A 1 90 ? 0.126 -9.711 2.379 1.00 98.56 90 HIS A C 1
ATOM 725 O O . HIS A 1 90 ? -0.834 -9.464 1.650 1.00 98.56 90 HIS A O 1
ATOM 731 N N . ILE A 1 91 ? 1.228 -10.307 1.935 1.00 98.44 91 ILE A N 1
ATOM 732 C CA . ILE A 1 91 ? 1.503 -10.661 0.544 1.00 98.44 91 ILE A CA 1
ATOM 733 C C . ILE A 1 91 ? 0.892 -12.028 0.218 1.00 98.44 91 ILE A C 1
ATOM 735 O O . ILE A 1 91 ? 1.299 -13.063 0.755 1.00 98.44 91 ILE A O 1
ATOM 739 N N . GLU A 1 92 ? -0.026 -12.038 -0.746 1.00 98.38 92 GLU A N 1
ATOM 740 C CA . GLU A 1 92 ? -0.592 -13.264 -1.319 1.00 98.38 92 GLU A CA 1
ATOM 741 C C . GLU A 1 92 ? 0.140 -13.661 -2.607 1.00 98.38 92 GLU A C 1
ATOM 743 O O . GLU A 1 92 ? 0.433 -14.839 -2.815 1.00 98.38 92 GLU A O 1
ATOM 748 N N . ALA A 1 93 ? 0.497 -12.681 -3.440 1.00 97.06 93 ALA A N 1
ATOM 749 C CA . ALA A 1 93 ? 1.260 -12.887 -4.666 1.00 97.06 93 ALA A CA 1
ATOM 750 C C . ALA A 1 93 ? 2.124 -11.666 -4.986 1.00 97.06 93 ALA A C 1
ATOM 752 O O . ALA A 1 93 ? 1.808 -10.541 -4.594 1.00 97.06 93 ALA A O 1
ATOM 753 N N . TRP A 1 94 ? 3.201 -11.873 -5.736 1.00 96.12 94 TRP A N 1
ATOM 754 C CA . TRP A 1 94 ? 4.022 -10.779 -6.233 1.00 96.12 94 TRP A CA 1
ATOM 755 C C . TRP A 1 94 ? 4.641 -11.107 -7.583 1.00 96.12 94 TRP A C 1
ATOM 757 O O . TRP A 1 94 ? 4.779 -12.272 -7.950 1.00 96.12 94 TRP A O 1
ATOM 767 N N . ASP A 1 95 ? 4.989 -10.058 -8.320 1.00 93.81 95 ASP A N 1
ATOM 768 C CA . ASP A 1 95 ? 5.575 -10.170 -9.650 1.00 93.81 95 ASP A CA 1
ATOM 769 C C . ASP A 1 95 ? 6.560 -9.025 -9.937 1.00 93.81 95 ASP A C 1
ATOM 771 O O . ASP A 1 95 ? 6.385 -7.888 -9.474 1.00 93.81 95 ASP A O 1
ATOM 775 N N . ILE A 1 96 ? 7.579 -9.331 -10.744 1.00 90.94 96 ILE A N 1
ATOM 776 C CA . ILE A 1 96 ? 8.605 -8.403 -11.230 1.00 90.94 96 ILE A CA 1
ATOM 777 C C . ILE A 1 96 ? 8.574 -8.406 -12.755 1.00 90.94 96 ILE A C 1
ATOM 779 O O . ILE A 1 96 ? 8.658 -9.442 -13.401 1.00 90.94 96 ILE A O 1
ATOM 783 N N . ASN A 1 97 ? 8.526 -7.218 -13.349 1.00 77.25 97 ASN A N 1
ATOM 784 C CA . ASN A 1 97 ? 8.418 -7.076 -14.800 1.00 77.25 97 ASN A CA 1
ATOM 785 C C . ASN A 1 97 ? 9.759 -6.739 -15.481 1.00 77.25 97 ASN A C 1
ATOM 787 O O . ASN A 1 97 ? 10.647 -6.129 -14.887 1.00 77.25 97 ASN A O 1
ATOM 791 N N . CYS A 1 98 ? 9.839 -7.031 -16.788 1.00 75.81 98 CYS A N 1
ATOM 792 C CA . CYS A 1 98 ? 10.948 -6.642 -17.666 1.00 75.81 98 CYS A CA 1
ATOM 793 C C . CYS A 1 98 ? 11.196 -5.117 -17.667 1.00 75.81 98 CYS A C 1
ATOM 795 O O . CYS A 1 98 ? 10.257 -4.315 -17.697 1.00 75.81 98 CYS A O 1
ATOM 797 N N . ARG A 1 99 ? 12.480 -4.732 -17.688 1.00 85.81 99 ARG A N 1
ATOM 798 C CA . ARG A 1 99 ? 12.974 -3.348 -17.535 1.00 85.81 99 ARG A CA 1
ATOM 799 C C . ARG A 1 99 ? 12.969 -2.529 -18.833 1.00 85.81 99 ARG A C 1
ATOM 801 O O . ARG A 1 99 ? 13.162 -1.318 -18.790 1.00 85.81 99 ARG A O 1
ATOM 808 N N . LYS A 1 100 ? 12.754 -3.180 -19.986 1.00 83.31 100 LYS A N 1
ATOM 809 C CA . LYS A 1 100 ? 12.995 -2.636 -21.341 1.00 83.31 100 LYS A CA 1
ATOM 810 C C . LYS A 1 100 ? 12.319 -1.285 -21.614 1.00 83.31 100 LYS A C 1
ATOM 812 O O . LYS A 1 100 ? 12.886 -0.466 -22.325 1.00 83.31 100 LYS A O 1
ATOM 817 N N . HIS A 1 101 ? 11.137 -1.053 -21.046 1.00 83.06 101 HIS A N 1
ATOM 818 C CA . HIS A 1 101 ? 10.320 0.140 -21.305 1.00 83.06 101 HIS A CA 1
ATOM 819 C C . HIS A 1 101 ? 10.182 1.069 -20.094 1.00 83.06 101 HIS A C 1
ATOM 821 O O . HIS A 1 101 ? 9.303 1.925 -20.074 1.00 83.06 101 HIS A O 1
ATOM 827 N N . ILE A 1 102 ? 11.014 0.894 -19.065 1.00 83.44 102 ILE A N 1
ATOM 828 C CA . ILE A 1 102 ? 10.987 1.764 -17.891 1.00 83.44 102 ILE A CA 1
ATOM 829 C C . ILE A 1 102 ? 11.906 2.969 -18.157 1.00 83.44 102 ILE A C 1
ATOM 831 O O . ILE A 1 102 ? 13.102 2.774 -18.418 1.00 83.44 102 ILE A O 1
ATOM 835 N N . PRO A 1 103 ? 11.371 4.204 -18.126 1.00 81.00 103 PRO A N 1
ATOM 836 C CA . PRO A 1 103 ? 12.167 5.400 -18.352 1.00 81.00 103 PRO A CA 1
ATOM 837 C C . PRO A 1 103 ? 13.118 5.655 -17.179 1.00 81.00 103 PRO A C 1
ATOM 839 O O . PRO A 1 103 ? 12.834 5.288 -16.038 1.00 81.00 103 PRO A O 1
ATOM 842 N N . ASN A 1 104 ? 14.233 6.325 -17.466 1.00 82.19 104 ASN A N 1
ATOM 843 C CA . ASN A 1 104 ? 15.022 6.972 -16.423 1.00 82.19 104 ASN A CA 1
ATOM 844 C C . ASN A 1 104 ? 14.306 8.264 -16.039 1.00 82.19 104 ASN A C 1
ATOM 846 O O . ASN A 1 104 ? 14.059 9.102 -16.905 1.00 82.19 104 ASN A O 1
ATOM 850 N N . LEU A 1 105 ? 13.965 8.410 -14.764 1.00 82.25 105 LEU A N 1
ATOM 851 C CA . LEU A 1 105 ? 13.371 9.635 -14.246 1.00 82.25 105 LEU A CA 1
ATOM 852 C C . LEU A 1 105 ? 14.478 10.482 -13.624 1.00 82.25 105 LEU A C 1
ATOM 854 O O . LEU A 1 105 ? 15.187 10.022 -12.730 1.00 82.25 105 LEU A O 1
ATOM 858 N N . VAL A 1 106 ? 14.637 11.695 -14.146 1.00 75.00 106 VAL A N 1
ATOM 859 C CA . VAL A 1 106 ? 15.613 12.682 -13.682 1.00 75.00 106 VAL A CA 1
ATOM 860 C C . VAL A 1 106 ? 14.884 13.659 -12.749 1.00 75.00 106 VAL A C 1
ATOM 862 O O . VAL A 1 106 ? 13.787 14.099 -13.104 1.00 75.00 106 VAL A O 1
ATOM 865 N N . PRO A 1 107 ? 15.415 13.970 -11.552 1.00 73.50 107 PRO A N 1
ATOM 866 C CA . PRO A 1 107 ? 14.791 14.932 -10.646 1.00 73.50 107 PRO A CA 1
ATOM 867 C C . PRO A 1 107 ? 14.651 16.314 -11.296 1.00 73.50 107 PRO A C 1
ATOM 869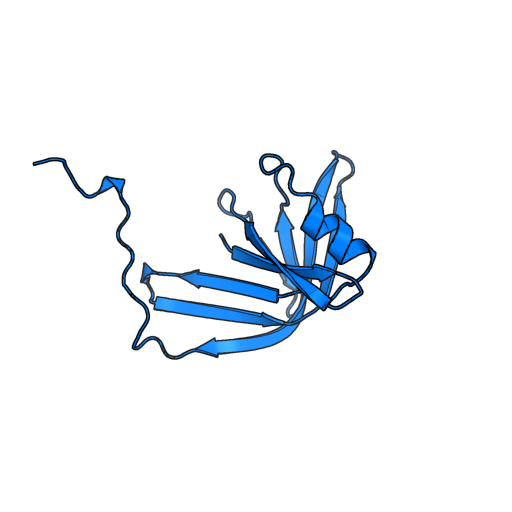 O O . PRO A 1 107 ? 15.592 16.800 -11.919 1.00 73.50 107 PRO A O 1
ATOM 872 N N . ALA A 1 108 ? 13.502 16.968 -11.113 1.00 72.94 108 ALA A N 1
ATOM 873 C CA . ALA A 1 108 ? 13.232 18.278 -11.712 1.00 72.94 108 ALA A CA 1
ATOM 874 C C . ALA A 1 108 ? 14.248 19.364 -11.291 1.00 72.94 108 ALA A C 1
ATOM 876 O O . ALA A 1 108 ? 14.593 20.211 -12.103 1.00 72.94 108 ALA A O 1
ATOM 877 N N . ASP A 1 109 ? 14.827 19.281 -10.088 1.00 67.69 109 ASP A N 1
ATOM 878 C CA . ASP A 1 109 ? 15.832 20.245 -9.597 1.00 67.69 109 ASP A CA 1
ATOM 879 C C . ASP A 1 109 ? 17.209 20.143 -10.287 1.00 67.69 109 ASP A C 1
ATOM 881 O O . ASP A 1 109 ? 18.123 20.893 -9.956 1.00 67.69 109 ASP A O 1
ATOM 885 N N . THR A 1 110 ? 17.389 19.221 -11.242 1.00 55.00 110 THR A N 1
ATOM 886 C CA . THR A 1 110 ? 18.628 19.116 -12.040 1.00 55.00 110 THR A CA 1
ATOM 887 C C . THR A 1 110 ? 18.542 19.769 -13.419 1.00 55.00 110 THR A C 1
ATOM 889 O O . THR A 1 110 ? 19.531 19.766 -14.150 1.00 55.00 110 THR A O 1
ATOM 892 N N . THR A 1 111 ? 17.413 20.389 -13.774 1.00 52.38 111 THR A N 1
ATOM 893 C CA . THR A 1 111 ? 17.373 21.340 -14.891 1.00 52.38 111 THR A CA 1
ATOM 894 C C . THR A 1 111 ? 17.670 22.733 -14.345 1.00 52.38 111 THR A C 1
ATOM 896 O O . THR A 1 111 ? 16.764 23.417 -13.869 1.00 52.38 111 THR A O 1
ATOM 899 N N . SER A 1 112 ? 18.939 23.147 -14.374 1.00 48.81 112 SER A N 1
ATOM 900 C CA . SER A 1 112 ? 19.271 24.570 -14.247 1.00 48.81 112 SER A CA 1
ATOM 901 C C . SER A 1 112 ? 18.466 25.352 -15.291 1.00 48.81 112 SER A C 1
ATOM 903 O O . SER A 1 112 ? 18.395 24.893 -16.434 1.00 48.81 112 SER A O 1
ATOM 905 N N . PRO A 1 113 ? 17.856 26.498 -14.944 1.00 51.53 113 PRO A N 1
ATOM 906 C CA . PRO A 1 113 ? 17.369 27.406 -15.966 1.00 51.53 113 PRO A CA 1
ATOM 907 C C . PRO A 1 113 ? 18.605 27.946 -16.698 1.00 51.53 113 PRO A C 1
ATOM 909 O O . PRO A 1 113 ? 19.449 28.591 -16.075 1.00 51.53 113 PRO A O 1
ATOM 912 N N . GLU A 1 114 ? 18.754 27.593 -17.975 1.00 48.75 114 GLU A N 1
ATOM 913 C CA . GLU A 1 114 ? 19.592 28.365 -18.902 1.00 48.75 114 GLU A CA 1
ATOM 914 C C . GLU A 1 114 ? 18.990 29.758 -19.121 1.00 48.75 114 GLU A C 1
ATOM 916 O O . GLU A 1 114 ? 17.739 29.864 -19.171 1.00 48.75 114 GLU A O 1
#

Sequence (114 aa):
SVYFGTASRDGQPYIQHRGGPPGFLQILDARTLMFFDYPGNKQYISLGNLAENPKAFLFMMDYPTKTRIKFWGRAGVDFGQDGTRRILFHIEAWDINCRKHIPNLVPADTTSPE

pLDDT: mean 88.88, std 11.86, range [48.75, 98.56]